Protein AF-A0A1F5EJB9-F1 (afdb_monomer)

Solvent-accessible surface area (backbone atoms only — not comparable to full-atom values): 5790 Å² total; per-residue (Å²): 130,64,80,68,43,77,49,77,58,52,74,85,36,31,44,62,90,59,35,40,54,48,41,34,38,34,62,52,100,90,36,36,30,41,38,40,39,31,31,31,70,83,78,70,42,78,76,47,74,52,77,42,82,45,46,90,68,74,65,54,72,69,56,49,33,52,51,50,32,56,52,42,36,53,52,51,51,48,56,53,47,54,47,52,52,54,50,47,52,52,49,51,53,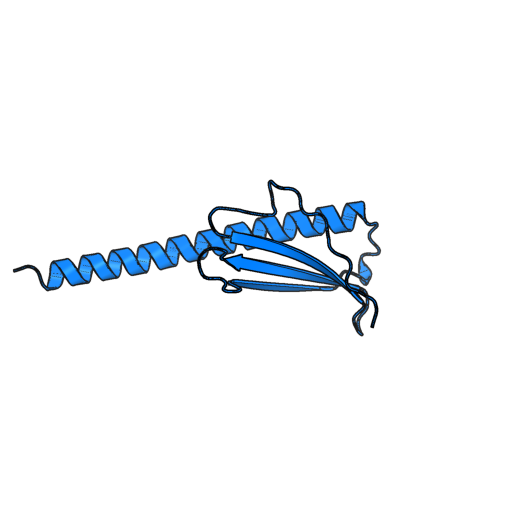50,50,53,50,53,58,74,71,54,133

Sequence (103 aa):
MSTPRKIELSKDFSSKGCYKAKAEIFKDTGGMALSINIKNETTGNLVASDHFGIGSLNLNEERENWLANIIVSNMIRLAVAVRKETGNEIYTAYQNFITSISP

Nearest PDB structures (foldseek):
  7mx5-assembly2_B  TM=6.628E-01  e=1.505E-01  Acinetobacter baumannii
  1ui7-assembly1_B  TM=4.462E-01  e=3.278E+00  Arthrobacter globiformis
  3c76-assembly1_X  TM=5.397E-01  e=7.636E+00  Rhodnius prolixus
  7wir-assembly1_A  TM=4.469E-01  e=4.710E+00  Arthrobacter globiformis
  3wa2-assembly1_X  TM=4.472E-01  e=5.003E+00  Arthrobacter globiformis

Secondary structure (DSSP, 8-state):
-PPPEEP---HHHHEETTEEEEEEEEEETTEEEEEEEEEETTT--EEEEEEEE-GGG---HHHHHHHHHHHHHHHHHHHHHHHHHHHHHHHHHHHHHHHHH--

Mean predicted aligned error: 8.01 Å

pLDDT: mean 84.08, std 9.46, range [54.19, 94.5]

Organism: NCBI:txid1797582

Radius of gyration: 18.27 Å; Cα contacts (8 Å, |Δi|>4): 145; chains: 1; bounding box: 53×27×48 Å

Foldseek 3Di:
DDDKAWADADPVLQDDDQKGKTWTWDQDPLGIKIKMWIARNVVRDTQDIDIDDCRVVPDDSVVVNVVNSVVSNVVNVVSVVVCVVVVVVVVVVVVVVVVVPDD

Structure (mmCIF, N/CA/C/O backbone):
data_AF-A0A1F5EJB9-F1
#
_entry.id   AF-A0A1F5EJB9-F1
#
loop_
_atom_site.group_PDB
_atom_site.id
_atom_site.type_symbol
_atom_site.label_atom_id
_atom_site.label_alt_id
_atom_site.label_comp_id
_atom_site.label_asym_id
_atom_site.label_entity_id
_atom_site.label_seq_id
_atom_site.pdbx_PDB_ins_code
_atom_site.Cartn_x
_atom_site.Cartn_y
_atom_site.Cartn_z
_atom_site.occupancy
_atom_site.B_iso_or_equiv
_atom_site.auth_seq_id
_atom_site.auth_comp_id
_atom_site.auth_asym_id
_atom_site.auth_atom_id
_atom_site.pdbx_PDB_model_num
ATOM 1 N N . ME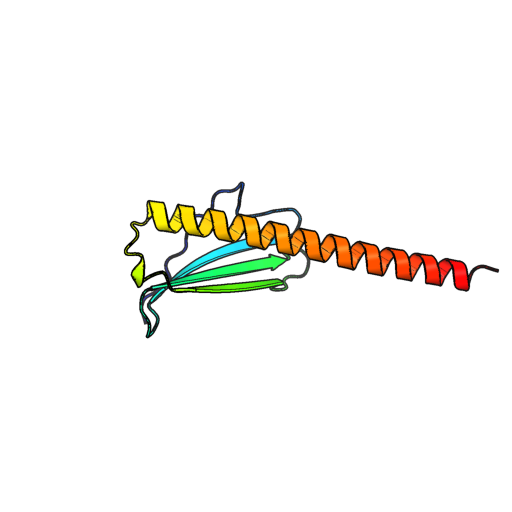T A 1 1 ? 14.605 -16.530 -8.305 1.00 54.19 1 MET A N 1
ATOM 2 C CA . MET A 1 1 ? 13.747 -15.333 -8.162 1.00 54.19 1 MET A CA 1
ATOM 3 C C . MET A 1 1 ? 14.628 -14.188 -7.690 1.00 54.19 1 MET A C 1
ATOM 5 O O . MET A 1 1 ? 15.510 -14.447 -6.880 1.00 54.19 1 MET A O 1
ATOM 9 N N . SER A 1 2 ? 14.481 -12.978 -8.233 1.00 62.34 2 SER A N 1
ATOM 10 C CA . SER A 1 2 ? 15.246 -11.817 -7.752 1.00 62.34 2 SER A CA 1
ATOM 11 C C . SER A 1 2 ? 14.710 -11.358 -6.398 1.00 62.34 2 SER A C 1
ATOM 13 O O . SER A 1 2 ? 13.503 -11.424 -6.170 1.00 62.34 2 SER A O 1
ATOM 15 N N . THR A 1 3 ? 15.579 -10.853 -5.528 1.00 76.81 3 THR A N 1
ATOM 16 C CA . THR A 1 3 ? 15.173 -10.234 -4.261 1.00 76.81 3 THR A CA 1
ATOM 17 C C . THR A 1 3 ? 14.217 -9.061 -4.529 1.00 76.81 3 THR A C 1
ATOM 19 O O . THR A 1 3 ? 14.554 -8.214 -5.362 1.00 76.81 3 THR A O 1
ATOM 22 N N . PRO A 1 4 ? 13.046 -8.984 -3.866 1.00 85.94 4 PRO A N 1
ATOM 23 C CA . PRO A 1 4 ? 12.165 -7.824 -3.966 1.00 85.94 4 PRO A CA 1
ATOM 24 C C . PRO A 1 4 ? 12.891 -6.543 -3.543 1.00 85.94 4 PRO A C 1
ATOM 26 O O . PRO A 1 4 ? 13.563 -6.511 -2.508 1.00 85.94 4 PRO A O 1
ATOM 29 N N . ARG A 1 5 ? 12.752 -5.477 -4.331 1.00 89.88 5 ARG A N 1
ATOM 30 C CA . ARG A 1 5 ? 13.259 -4.144 -3.998 1.00 89.88 5 ARG A CA 1
ATOM 31 C C . ARG A 1 5 ? 12.167 -3.361 -3.286 1.00 89.88 5 ARG A C 1
ATOM 33 O O . ARG A 1 5 ? 11.076 -3.181 -3.820 1.00 89.88 5 ARG A O 1
ATOM 40 N N . LYS A 1 6 ? 12.464 -2.874 -2.084 1.00 90.69 6 LYS A N 1
ATOM 41 C CA . LYS A 1 6 ? 11.551 -1.997 -1.345 1.00 90.69 6 LYS A CA 1
ATOM 42 C C . LYS A 1 6 ? 11.498 -0.624 -1.999 1.00 90.69 6 LYS A C 1
ATOM 44 O O . LYS A 1 6 ? 12.539 -0.082 -2.356 1.00 90.69 6 LYS A O 1
ATOM 49 N N . ILE A 1 7 ? 10.295 -0.073 -2.099 1.00 89.81 7 ILE A N 1
ATOM 50 C CA . ILE A 1 7 ? 10.072 1.288 -2.572 1.00 89.81 7 ILE A CA 1
ATOM 51 C C . ILE A 1 7 ? 10.031 2.236 -1.382 1.00 89.81 7 ILE A C 1
ATOM 53 O O . ILE A 1 7 ? 9.316 2.000 -0.403 1.00 89.81 7 ILE A O 1
ATOM 57 N N . GLU A 1 8 ? 10.796 3.321 -1.475 1.00 87.12 8 GLU A N 1
ATOM 58 C CA . GLU A 1 8 ? 10.746 4.396 -0.495 1.00 87.12 8 GLU A CA 1
ATOM 59 C C . GLU A 1 8 ? 9.493 5.246 -0.736 1.00 87.12 8 GLU A C 1
ATOM 61 O O . GLU A 1 8 ? 9.401 6.056 -1.660 1.00 87.12 8 GLU A O 1
ATOM 66 N N . LEU A 1 9 ? 8.479 5.009 0.093 1.00 88.25 9 LEU A N 1
ATOM 67 C CA . LEU A 1 9 ? 7.248 5.785 0.087 1.00 88.25 9 LEU A CA 1
ATOM 68 C C . LEU A 1 9 ? 7.439 7.058 0.912 1.00 88.25 9 LEU A C 1
ATOM 70 O O . LEU A 1 9 ? 7.940 7.009 2.038 1.00 88.25 9 LEU A O 1
ATOM 74 N N . SER A 1 10 ? 6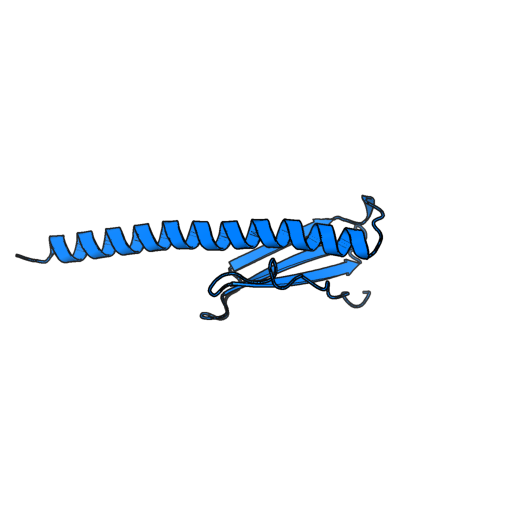.966 8.190 0.396 1.00 86.50 10 SER A N 1
ATOM 75 C CA . SER A 1 10 ? 6.930 9.431 1.169 1.00 86.50 10 SER A CA 1
ATOM 76 C C . SER A 1 10 ? 6.030 9.266 2.400 1.00 86.50 10 SER A C 1
ATOM 78 O O . SER A 1 10 ? 5.031 8.534 2.397 1.00 86.50 10 SER A O 1
ATOM 80 N N . LYS A 1 11 ? 6.382 9.967 3.482 1.00 79.25 11 LYS A N 1
ATOM 81 C CA . LYS A 1 11 ? 5.637 9.958 4.750 1.00 79.25 11 LYS A CA 1
ATOM 82 C C . LYS A 1 11 ? 4.175 10.371 4.567 1.00 79.25 11 LYS A C 1
ATOM 84 O O . LYS A 1 11 ? 3.304 9.777 5.197 1.00 79.25 11 LYS A O 1
ATOM 89 N N . ASP A 1 12 ? 3.916 11.301 3.651 1.00 80.50 12 ASP A N 1
ATOM 90 C CA . ASP A 1 12 ? 2.574 11.834 3.388 1.00 80.50 12 ASP A CA 1
ATOM 91 C C . ASP A 1 12 ? 1.645 10.809 2.725 1.00 80.50 12 ASP A C 1
ATOM 93 O O . ASP A 1 12 ? 0.421 10.900 2.831 1.00 80.50 12 ASP A O 1
ATOM 97 N N . PHE A 1 13 ? 2.223 9.821 2.037 1.00 78.88 13 PHE A N 1
ATOM 98 C CA . PHE A 1 13 ? 1.470 8.789 1.332 1.00 78.88 13 PHE A CA 1
ATOM 99 C C . PHE A 1 13 ? 1.451 7.467 2.086 1.00 78.88 13 PHE A C 1
ATOM 101 O O . PHE A 1 13 ? 0.435 6.785 2.074 1.00 78.88 13 PHE A O 1
ATOM 108 N N . SER A 1 14 ? 2.535 7.114 2.776 1.00 84.50 14 SER A N 1
ATOM 109 C CA . SER A 1 14 ? 2.732 5.793 3.385 1.00 84.50 14 SER A CA 1
ATOM 110 C C . SER A 1 14 ? 1.853 5.491 4.601 1.00 84.50 14 SER A C 1
ATOM 112 O O . SER A 1 14 ? 1.824 4.340 5.045 1.00 84.50 14 SER A O 1
ATOM 114 N N . SER A 1 15 ? 1.135 6.470 5.159 1.00 88.50 15 SER A N 1
ATOM 115 C CA . SER A 1 15 ? 0.274 6.234 6.320 1.00 88.50 15 SER A CA 1
ATOM 116 C C . SER A 1 15 ? -0.900 7.203 6.427 1.00 88.50 15 SER A C 1
ATOM 118 O O . SER A 1 15 ? -0.815 8.360 6.023 1.00 88.50 15 SER A O 1
ATOM 120 N N . LYS A 1 16 ? -2.009 6.731 7.007 1.00 89.12 16 LYS A N 1
ATOM 121 C CA . LYS A 1 16 ? -3.132 7.581 7.431 1.00 89.12 16 LYS A CA 1
ATOM 122 C C . LYS A 1 16 ? -3.930 6.906 8.543 1.00 89.12 16 LYS A C 1
ATOM 124 O O . LYS A 1 16 ? -4.477 5.820 8.355 1.00 89.12 16 LYS A O 1
ATOM 129 N N . GLY A 1 17 ? -4.048 7.561 9.698 1.00 87.38 17 GLY A N 1
ATOM 130 C CA . GLY A 1 17 ? -4.696 6.963 10.870 1.00 87.38 17 GLY A CA 1
ATOM 131 C C . GLY A 1 17 ? -3.970 5.688 11.317 1.00 87.38 17 GLY A C 1
ATOM 132 O O . GLY A 1 17 ? -2.760 5.710 11.504 1.00 87.38 17 GLY A O 1
ATOM 133 N N . CYS A 1 18 ? -4.697 4.575 11.458 1.00 89.38 18 CYS A N 1
ATOM 134 C CA . CYS A 1 18 ? -4.123 3.269 11.819 1.00 89.38 18 CYS A CA 1
ATOM 135 C C . CYS A 1 18 ? -3.545 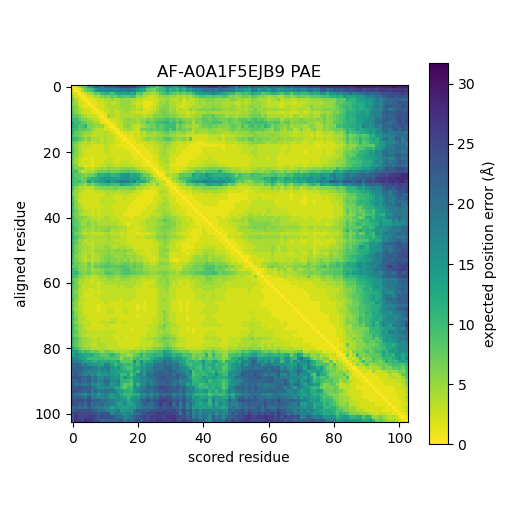2.485 10.628 1.00 89.38 18 CYS A C 1
ATOM 137 O O . CYS A 1 18 ? -3.074 1.365 10.813 1.00 89.38 18 CYS A O 1
ATOM 139 N N . TYR A 1 19 ? -3.595 3.030 9.410 1.00 92.31 19 TYR A N 1
ATOM 140 C CA . TYR A 1 19 ? -3.173 2.323 8.205 1.00 92.31 19 TYR A CA 1
ATOM 141 C C . TYR A 1 19 ? -1.755 2.691 7.793 1.00 92.31 19 TYR A C 1
ATOM 143 O O . TYR A 1 19 ? -1.410 3.874 7.744 1.00 92.31 19 TYR A O 1
ATOM 151 N N . LYS A 1 20 ? -0.969 1.677 7.429 1.00 93.56 20 LYS A N 1
ATOM 152 C CA . LYS A 1 20 ? 0.395 1.812 6.921 1.00 93.56 20 LYS A CA 1
ATOM 153 C C . LYS A 1 20 ? 0.572 0.998 5.648 1.00 93.56 20 LYS A C 1
ATOM 155 O O . LYS A 1 20 ? 0.220 -0.180 5.611 1.00 93.56 20 LYS A O 1
ATOM 160 N N . ALA A 1 21 ? 1.132 1.623 4.622 1.00 94.44 21 ALA A N 1
ATOM 161 C CA . ALA A 1 21 ? 1.447 0.976 3.361 1.00 94.44 21 ALA A CA 1
ATOM 162 C C . ALA A 1 21 ? 2.894 0.482 3.315 1.00 94.44 21 ALA A C 1
ATOM 164 O O . ALA A 1 21 ? 3.803 1.058 3.918 1.00 94.44 21 ALA A O 1
ATOM 165 N N . LYS A 1 22 ? 3.100 -0.577 2.540 1.00 94.00 22 LYS A N 1
ATOM 166 C CA . LYS A 1 22 ? 4.397 -1.046 2.059 1.00 94.00 22 LYS A CA 1
ATOM 167 C C . LYS A 1 22 ? 4.288 -1.274 0.562 1.00 94.00 22 LYS A C 1
ATOM 169 O O . LYS A 1 22 ? 3.277 -1.803 0.109 1.00 94.00 22 LYS A O 1
ATOM 174 N N . ALA A 1 23 ? 5.322 -0.887 -0.171 1.00 94.50 23 ALA A N 1
ATOM 175 C CA . ALA A 1 23 ? 5.413 -1.095 -1.605 1.00 94.50 23 ALA A CA 1
ATOM 176 C C . ALA A 1 23 ? 6.735 -1.790 -1.939 1.00 94.50 23 ALA A C 1
ATOM 178 O O . ALA A 1 23 ? 7.790 -1.419 -1.417 1.00 94.50 23 ALA A O 1
ATOM 179 N N . GLU A 1 24 ? 6.669 -2.813 -2.781 1.00 94.44 24 GLU A N 1
ATOM 180 C CA . GLU A 1 24 ? 7.819 -3.615 -3.190 1.00 94.44 24 GLU A CA 1
ATOM 181 C C . GLU A 1 24 ? 7.721 -3.916 -4.684 1.00 94.44 24 GLU A C 1
ATOM 183 O O . GLU A 1 24 ? 6.638 -4.180 -5.199 1.00 94.44 24 GLU A O 1
ATOM 188 N N . ILE A 1 25 ? 8.852 -3.881 -5.381 1.00 91.00 25 ILE A N 1
ATOM 189 C CA . ILE A 1 25 ? 8.956 -4.294 -6.776 1.00 91.00 25 ILE A CA 1
ATOM 190 C C . ILE A 1 25 ? 9.690 -5.627 -6.837 1.00 91.00 25 ILE A C 1
ATOM 192 O O . ILE A 1 25 ? 10.781 -5.771 -6.284 1.00 91.00 25 ILE A O 1
ATOM 196 N N . PHE A 1 26 ? 9.127 -6.603 -7.539 1.00 88.88 26 PHE A N 1
ATOM 197 C CA . PHE A 1 26 ? 9.776 -7.887 -7.783 1.00 88.88 26 PHE A CA 1
ATOM 198 C C . PHE A 1 26 ? 9.634 -8.316 -9.239 1.00 88.88 26 PHE A C 1
ATOM 200 O O . PHE A 1 26 ? 8.768 -7.845 -9.976 1.00 88.88 26 PHE A O 1
ATOM 207 N N . LYS A 1 27 ? 10.520 -9.221 -9.658 1.00 83.75 27 LYS A N 1
ATOM 208 C CA . LYS A 1 27 ? 10.469 -9.836 -10.980 1.00 83.75 27 LYS A CA 1
ATOM 209 C C . LYS A 1 27 ? 9.582 -11.075 -10.919 1.00 83.75 27 LYS A C 1
ATOM 211 O O . LYS A 1 27 ? 9.906 -12.024 -10.205 1.00 83.75 27 LYS A O 1
ATOM 216 N N . ASP A 1 28 ? 8.502 -11.056 -11.680 1.00 75.19 28 ASP A N 1
ATOM 217 C CA . ASP A 1 28 ? 7.593 -12.174 -11.910 1.00 75.19 28 ASP A CA 1
ATOM 218 C C . ASP A 1 28 ? 7.791 -12.745 -13.331 1.00 75.19 28 ASP A C 1
ATOM 220 O O . ASP A 1 28 ? 8.538 -12.208 -14.155 1.00 75.19 28 ASP A O 1
ATOM 224 N N . THR A 1 29 ? 7.119 -13.854 -13.622 1.00 69.56 29 THR A N 1
ATOM 225 C CA . THR A 1 29 ? 7.018 -14.520 -14.926 1.00 69.56 29 THR A CA 1
ATOM 226 C C . THR A 1 29 ? 6.604 -13.577 -16.062 1.00 69.56 29 THR A C 1
ATOM 228 O O . THR A 1 29 ? 7.079 -13.749 -17.182 1.00 69.56 29 THR A O 1
ATOM 231 N N . GLY A 1 30 ? 5.797 -12.547 -15.774 1.00 68.00 30 GLY A N 1
ATOM 232 C CA . GLY A 1 30 ? 5.362 -11.521 -16.734 1.00 68.00 30 GLY A CA 1
ATOM 233 C C . GLY A 1 30 ? 6.240 -10.264 -16.825 1.00 68.00 30 GLY A C 1
ATOM 234 O O . GLY A 1 30 ? 5.900 -9.347 -17.569 1.00 68.00 30 GLY A O 1
ATOM 235 N N . GLY A 1 31 ? 7.348 -10.180 -16.078 1.00 81.31 31 GLY A N 1
ATOM 236 C CA . GLY A 1 31 ? 8.205 -8.989 -16.013 1.00 81.31 31 GLY A CA 1
ATOM 237 C C . GLY A 1 31 ? 8.259 -8.369 -14.615 1.00 81.31 31 GLY A C 1
ATOM 238 O O . GLY A 1 31 ? 8.209 -9.074 -13.615 1.00 81.31 31 GLY A O 1
ATOM 239 N N . MET A 1 32 ? 8.423 -7.048 -14.526 1.00 87.38 32 MET A N 1
ATOM 240 C CA . MET A 1 32 ? 8.465 -6.345 -13.235 1.00 87.38 32 MET A CA 1
ATOM 241 C C . MET A 1 32 ? 7.048 -6.061 -12.735 1.00 87.38 32 MET A C 1
ATOM 243 O O . MET A 1 32 ? 6.221 -5.539 -13.487 1.00 87.38 32 MET A O 1
ATOM 247 N N . ALA A 1 33 ? 6.787 -6.368 -11.468 1.00 90.19 33 ALA A N 1
ATOM 248 C CA . ALA A 1 33 ? 5.523 -6.106 -10.795 1.00 90.19 33 ALA A CA 1
ATOM 249 C C . ALA A 1 33 ? 5.747 -5.254 -9.542 1.00 90.19 33 ALA A C 1
ATOM 251 O O . ALA A 1 33 ? 6.685 -5.490 -8.782 1.00 90.19 33 ALA A O 1
ATOM 252 N N . LEU A 1 34 ? 4.868 -4.277 -9.333 1.00 92.06 34 LEU A N 1
ATOM 253 C CA . LEU A 1 34 ? 4.753 -3.476 -8.121 1.00 92.06 34 LEU A CA 1
ATOM 254 C C . LEU A 1 34 ? 3.652 -4.077 -7.245 1.00 92.06 34 LEU A C 1
ATOM 256 O O . LEU A 1 34 ? 2.500 -4.141 -7.661 1.00 92.06 34 LEU A O 1
ATOM 260 N N . SER A 1 35 ? 3.997 -4.483 -6.030 1.00 93.69 35 SER A N 1
ATOM 261 C CA . SER A 1 35 ? 3.054 -4.938 -5.011 1.00 93.69 35 SER A CA 1
ATOM 262 C C . SER A 1 35 ? 2.895 -3.878 -3.941 1.00 93.69 35 SER A C 1
ATOM 264 O O . SER A 1 35 ? 3.883 -3.329 -3.446 1.00 93.69 35 SER A O 1
ATOM 266 N N . ILE A 1 36 ? 1.648 -3.589 -3.583 1.00 94.31 36 ILE A N 1
ATOM 267 C CA . ILE A 1 36 ? 1.303 -2.644 -2.526 1.00 94.31 36 ILE A CA 1
ATOM 268 C C . ILE A 1 36 ? 0.445 -3.363 -1.497 1.00 94.31 36 ILE A C 1
ATOM 270 O O . ILE A 1 36 ? -0.576 -3.955 -1.826 1.00 94.31 36 ILE A O 1
ATOM 274 N N . ASN A 1 37 ? 0.844 -3.261 -0.233 1.00 94.00 37 ASN A N 1
ATOM 275 C CA . ASN A 1 37 ? 0.159 -3.859 0.903 1.00 94.00 37 ASN A CA 1
ATOM 276 C C . ASN A 1 37 ? -0.179 -2.783 1.929 1.00 94.00 37 ASN A C 1
ATOM 278 O O . ASN A 1 37 ? 0.711 -2.062 2.380 1.00 94.00 37 ASN A O 1
ATOM 282 N N . ILE A 1 38 ? -1.442 -2.704 2.341 1.00 93.31 38 ILE A N 1
ATOM 283 C CA . ILE A 1 38 ? -1.901 -1.820 3.414 1.00 93.31 38 ILE A CA 1
ATOM 284 C C . ILE A 1 38 ? -2.273 -2.665 4.616 1.00 93.31 38 ILE A C 1
ATOM 286 O O . ILE A 1 38 ? -3.163 -3.512 4.558 1.00 93.31 38 ILE A O 1
ATOM 290 N N . LYS A 1 39 ? -1.614 -2.384 5.733 1.00 93.31 39 LYS A N 1
ATOM 291 C CA . LYS A 1 39 ? -1.854 -3.024 7.017 1.00 93.31 39 LYS A CA 1
ATOM 292 C C . LYS A 1 39 ? -2.546 -2.051 7.962 1.00 93.31 39 LYS A C 1
ATOM 294 O O . LYS A 1 39 ? -2.199 -0.872 8.010 1.00 93.31 39 LYS A O 1
ATOM 299 N N . ASN A 1 40 ? -3.517 -2.546 8.720 1.00 90.06 40 ASN A N 1
ATOM 300 C CA . ASN A 1 40 ? -4.022 -1.860 9.899 1.00 90.06 40 ASN A CA 1
ATOM 301 C C . ASN A 1 40 ? -3.101 -2.205 11.077 1.00 90.06 40 ASN A C 1
ATOM 303 O O . ASN A 1 40 ? -3.099 -3.334 11.565 1.00 90.06 40 ASN A O 1
ATOM 307 N N . GLU A 1 41 ? -2.311 -1.239 11.533 1.00 89.75 41 GLU A N 1
ATOM 308 C CA . GLU A 1 41 ? -1.305 -1.437 12.582 1.00 89.75 41 GLU A CA 1
ATOM 309 C C . GLU A 1 41 ? -1.931 -1.676 13.967 1.00 89.75 41 GLU A C 1
ATOM 311 O O . GLU A 1 41 ? -1.274 -2.241 14.833 1.00 89.75 41 GLU A O 1
ATOM 316 N N . THR A 1 42 ? -3.202 -1.312 14.181 1.00 87.62 42 THR A N 1
ATOM 317 C CA . THR A 1 42 ? -3.921 -1.583 15.439 1.00 87.62 42 THR A CA 1
ATOM 318 C C . THR A 1 42 ? -4.336 -3.048 15.556 1.00 87.62 42 THR A C 1
ATOM 320 O O . THR A 1 42 ? -4.274 -3.621 16.637 1.00 87.62 42 THR A O 1
ATOM 323 N N . THR A 1 43 ? -4.772 -3.658 14.453 1.00 88.12 43 THR A N 1
ATOM 324 C CA . THR A 1 43 ? -5.260 -5.054 14.440 1.00 88.12 43 THR A CA 1
ATOM 325 C C . THR A 1 43 ? -4.211 -6.049 13.961 1.00 88.12 43 THR A C 1
ATOM 327 O O . THR A 1 43 ? -4.353 -7.246 14.171 1.00 88.12 43 THR A O 1
ATOM 330 N N . GLY A 1 44 ? -3.170 -5.571 13.281 1.00 87.56 44 GLY A N 1
ATOM 331 C CA . GLY A 1 44 ? -2.193 -6.419 12.615 1.00 87.56 44 GLY A CA 1
ATOM 332 C C . GLY A 1 44 ? -2.658 -6.972 11.260 1.00 87.56 44 GLY A C 1
ATOM 333 O O . GLY A 1 44 ? -1.856 -7.613 10.579 1.00 87.56 44 GLY A O 1
ATOM 334 N N . ASN A 1 45 ? -3.895 -6.699 10.838 1.00 89.19 45 ASN A N 1
ATOM 335 C CA . ASN A 1 45 ? -4.486 -7.302 9.646 1.00 89.19 45 ASN A CA 1
ATOM 336 C C . ASN A 1 45 ? -4.105 -6.566 8.358 1.00 89.19 45 ASN A C 1
ATOM 338 O O . ASN A 1 45 ? -4.030 -5.334 8.317 1.00 89.19 45 ASN A O 1
ATOM 342 N N . LEU A 1 46 ? -3.913 -7.336 7.286 1.00 88.00 46 LEU A N 1
ATOM 343 C CA . LEU A 1 46 ? -3.835 -6.823 5.921 1.00 88.00 46 LEU A CA 1
ATOM 344 C C . LEU A 1 46 ? -5.245 -6.421 5.475 1.00 88.00 46 LEU A C 1
ATOM 346 O O . LEU A 1 46 ? -6.161 -7.234 5.538 1.00 88.00 46 LEU A O 1
ATOM 350 N N . VAL A 1 47 ? -5.423 -5.169 5.061 1.00 89.25 47 VAL A N 1
ATOM 351 C CA . VAL A 1 47 ? -6.741 -4.622 4.690 1.00 89.25 47 VAL A CA 1
ATOM 352 C C . VAL A 1 47 ? -6.893 -4.365 3.197 1.00 89.25 47 VAL A C 1
ATOM 354 O O . VAL A 1 47 ? -8.011 -4.309 2.704 1.00 89.25 47 VAL A O 1
ATOM 357 N N . ALA A 1 48 ? -5.783 -4.211 2.478 1.00 88.31 48 ALA A N 1
ATOM 358 C CA . ALA A 1 48 ? -5.764 -4.135 1.025 1.00 88.31 48 ALA A CA 1
ATOM 359 C C . ALA A 1 48 ? -4.412 -4.634 0.511 1.00 88.31 48 ALA A C 1
ATOM 361 O O . ALA A 1 48 ? -3.375 -4.368 1.125 1.00 88.31 48 ALA A O 1
ATOM 362 N N . SER A 1 49 ? -4.433 -5.343 -0.611 1.00 91.62 49 SER A N 1
ATOM 363 C CA . SER A 1 49 ? -3.248 -5.825 -1.312 1.00 91.62 49 SER A CA 1
ATOM 364 C C . SER A 1 49 ? -3.544 -5.828 -2.800 1.00 91.62 49 SER A C 1
ATOM 366 O O . SER A 1 49 ? -4.610 -6.299 -3.192 1.00 91.62 49 SER A O 1
ATOM 368 N N . ASP A 1 50 ? -2.638 -5.282 -3.603 1.00 91.31 50 ASP A N 1
ATOM 369 C CA . ASP A 1 50 ? -2.795 -5.281 -5.055 1.00 91.31 50 ASP A CA 1
ATOM 370 C C . ASP A 1 50 ? -1.442 -5.354 -5.775 1.00 91.31 50 ASP A C 1
ATOM 372 O O . ASP A 1 50 ? -0.396 -5.016 -5.205 1.00 91.31 50 ASP A O 1
ATOM 376 N N . HIS A 1 51 ? -1.480 -5.826 -7.021 1.00 90.19 51 HIS A N 1
ATOM 377 C CA . HIS A 1 51 ? -0.323 -6.095 -7.866 1.00 90.19 51 HIS A CA 1
ATOM 378 C C . HIS A 1 51 ? -0.482 -5.426 -9.230 1.00 90.19 51 HIS A C 1
ATOM 380 O O . HIS A 1 51 ? -1.437 -5.672 -9.962 1.00 90.19 51 HIS A O 1
ATOM 386 N N . PHE A 1 52 ? 0.514 -4.630 -9.608 1.00 87.19 52 PHE A N 1
ATOM 387 C CA . PHE A 1 52 ? 0.523 -3.876 -10.855 1.00 87.19 52 PHE A CA 1
ATOM 388 C C . PHE A 1 52 ? 1.703 -4.318 -11.714 1.00 87.19 52 PHE A C 1
ATOM 390 O O . PHE A 1 52 ? 2.859 -4.181 -11.31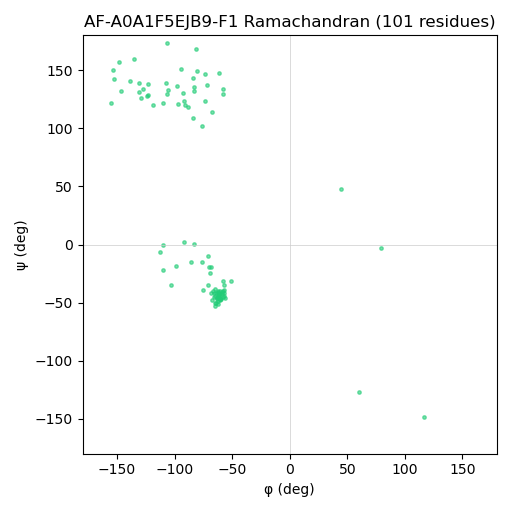3 1.00 87.19 52 PHE A O 1
ATOM 397 N N . GLY A 1 53 ? 1.429 -4.827 -12.914 1.00 88.06 53 GLY A N 1
ATOM 398 C CA . GLY A 1 53 ? 2.472 -5.077 -13.906 1.00 88.06 53 GLY A CA 1
ATOM 399 C C . GLY A 1 53 ? 3.052 -3.752 -14.401 1.00 88.06 53 GLY A C 1
ATOM 400 O O . GLY A 1 53 ? 2.351 -2.978 -15.046 1.00 88.06 53 GLY A O 1
ATOM 401 N N . ILE A 1 54 ? 4.326 -3.489 -14.109 1.00 87.06 54 ILE A N 1
ATOM 402 C CA . ILE A 1 54 ? 5.026 -2.251 -14.499 1.00 87.06 54 ILE A CA 1
ATOM 403 C C . ILE A 1 54 ? 6.134 -2.492 -15.531 1.00 87.06 54 ILE A C 1
ATOM 405 O O . ILE A 1 54 ? 6.704 -1.541 -16.059 1.00 87.06 54 ILE A O 1
ATOM 409 N N . GLY A 1 55 ? 6.437 -3.755 -15.852 1.00 82.19 55 GLY A N 1
ATOM 410 C CA . GLY A 1 55 ? 7.522 -4.121 -16.768 1.00 82.19 55 GLY A CA 1
ATOM 411 C C . GLY A 1 55 ? 7.404 -3.516 -18.171 1.00 82.19 55 GLY A C 1
ATOM 412 O O . GLY A 1 55 ? 8.420 -3.196 -18.778 1.00 82.19 55 GLY A O 1
ATOM 413 N N . SER A 1 56 ? 6.184 -3.298 -18.668 1.00 82.81 56 SER A N 1
ATOM 414 C CA . SER A 1 56 ? 5.932 -2.663 -19.969 1.00 82.81 56 SER A CA 1
ATOM 415 C C . SER A 1 56 ? 6.126 -1.143 -19.967 1.00 82.81 56 SER A C 1
ATOM 417 O O . SER A 1 56 ? 6.223 -0.544 -21.035 1.00 82.81 56 SER A O 1
ATOM 419 N N . LEU A 1 57 ? 6.191 -0.512 -18.791 1.00 83.38 57 LEU A N 1
ATOM 420 C CA . LEU A 1 57 ? 6.285 0.943 -18.655 1.00 83.38 57 LEU A CA 1
ATOM 421 C C . LEU A 1 57 ? 7.728 1.460 -18.737 1.00 83.38 57 LEU A C 1
ATOM 423 O O . LEU A 1 57 ? 7.923 2.660 -18.921 1.00 83.38 57 LEU A O 1
ATOM 427 N N . ASN A 1 58 ? 8.724 0.571 -18.601 1.00 82.06 58 ASN A N 1
ATOM 428 C CA . ASN A 1 58 ? 10.158 0.881 -18.664 1.00 82.06 58 ASN A CA 1
ATOM 429 C C . ASN A 1 58 ? 10.541 2.150 -17.867 1.00 82.06 58 ASN A C 1
ATOM 431 O O . ASN A 1 58 ? 11.179 3.073 -18.380 1.00 82.06 58 ASN A O 1
ATOM 435 N N . LEU A 1 59 ? 10.060 2.233 -16.624 1.00 85.69 59 LEU A N 1
ATOM 436 C CA . LEU A 1 59 ? 10.252 3.388 -15.751 1.00 85.69 59 LEU A CA 1
ATOM 437 C C . LEU A 1 59 ? 11.639 3.358 -15.101 1.00 85.69 59 LEU A C 1
ATOM 439 O O . LEU A 1 59 ? 12.189 2.295 -14.830 1.00 85.69 59 LEU A O 1
ATOM 443 N N . ASN A 1 60 ? 12.189 4.539 -14.820 1.00 89.50 60 ASN A N 1
ATOM 444 C CA . ASN A 1 60 ? 13.335 4.661 -13.923 1.00 89.50 60 ASN A CA 1
ATOM 445 C C . ASN A 1 60 ? 12.869 4.630 -12.454 1.00 89.50 60 ASN A C 1
ATOM 447 O O . ASN A 1 60 ? 11.681 4.788 -12.166 1.00 89.50 60 ASN A O 1
ATOM 451 N N . GLU A 1 61 ? 13.813 4.482 -11.526 1.00 87.50 61 GLU A N 1
ATOM 452 C CA . GLU A 1 61 ? 13.517 4.344 -10.094 1.00 87.50 61 GLU A CA 1
ATOM 453 C C . GLU A 1 61 ? 12.708 5.517 -9.516 1.00 87.50 61 GLU A C 1
ATOM 455 O O . GLU A 1 61 ? 11.774 5.309 -8.744 1.00 87.50 61 GLU A O 1
ATOM 460 N N . GLU A 1 62 ? 13.000 6.749 -9.936 1.00 90.88 62 GLU A N 1
ATOM 461 C CA . GLU A 1 62 ? 12.250 7.935 -9.510 1.00 90.88 62 GLU A CA 1
ATOM 462 C C . GLU A 1 62 ? 10.768 7.847 -9.911 1.00 90.88 62 GLU A C 1
ATOM 464 O O . GLU A 1 62 ? 9.875 8.089 -9.095 1.00 90.88 62 GLU A O 1
ATOM 469 N N . ARG A 1 63 ? 10.491 7.449 -11.158 1.00 91.00 63 ARG A N 1
ATOM 470 C CA . ARG A 1 63 ? 9.123 7.305 -11.673 1.00 91.00 63 ARG A CA 1
ATOM 471 C C . ARG A 1 63 ? 8.396 6.113 -11.064 1.00 91.00 63 ARG A C 1
ATOM 473 O O . ARG A 1 63 ? 7.193 6.208 -10.834 1.00 91.00 63 ARG A O 1
ATOM 480 N N . GLU A 1 64 ? 9.095 5.019 -10.777 1.00 90.50 64 GLU A N 1
ATOM 481 C CA . GLU A 1 64 ? 8.533 3.885 -10.036 1.00 90.50 64 GLU A CA 1
ATOM 482 C C . GLU A 1 64 ? 8.122 4.299 -8.618 1.00 90.50 64 GLU A C 1
ATOM 484 O O . GLU A 1 64 ? 7.003 4.009 -8.192 1.00 90.50 64 GLU A O 1
ATOM 489 N N . ASN A 1 65 ? 8.985 5.039 -7.913 1.00 90.31 65 ASN A N 1
ATOM 490 C CA . ASN A 1 65 ? 8.686 5.565 -6.582 1.00 90.31 65 ASN A CA 1
ATOM 491 C C . ASN A 1 65 ? 7.495 6.529 -6.631 1.00 90.31 65 ASN A C 1
ATOM 493 O O . ASN A 1 65 ? 6.585 6.437 -5.806 1.00 90.31 65 ASN A O 1
ATOM 497 N N . TRP A 1 66 ? 7.459 7.440 -7.604 1.00 91.69 66 TRP A N 1
ATOM 498 C CA . TRP A 1 66 ? 6.335 8.358 -7.800 1.00 91.69 66 TRP A CA 1
ATOM 499 C C . TRP A 1 66 ? 5.016 7.615 -8.062 1.00 91.69 66 TRP A C 1
ATOM 501 O O . TRP A 1 66 ? 4.011 7.896 -7.404 1.00 91.69 66 TRP A O 1
ATOM 511 N N . LEU A 1 67 ? 5.024 6.621 -8.957 1.00 91.62 67 LEU A N 1
ATOM 512 C CA . LEU A 1 67 ? 3.848 5.808 -9.274 1.00 91.62 67 LEU A CA 1
ATOM 513 C C . LEU A 1 67 ? 3.347 5.057 -8.036 1.00 91.62 67 LEU A C 1
ATOM 515 O O . LEU A 1 67 ? 2.156 5.104 -7.719 1.00 91.62 67 LEU A O 1
ATOM 519 N N . ALA A 1 68 ? 4.257 4.418 -7.299 1.00 92.88 68 ALA A N 1
ATOM 520 C CA . ALA A 1 68 ? 3.925 3.721 -6.065 1.00 92.88 68 ALA A CA 1
ATOM 521 C C . ALA A 1 68 ? 3.303 4.665 -5.029 1.00 92.88 68 ALA A C 1
ATOM 523 O O . ALA A 1 68 ? 2.297 4.317 -4.416 1.00 92.88 68 ALA A O 1
ATOM 524 N N . ASN A 1 69 ? 3.840 5.879 -4.874 1.00 92.25 69 ASN A N 1
ATOM 525 C CA . ASN A 1 69 ? 3.294 6.889 -3.968 1.00 92.25 69 ASN A CA 1
ATOM 526 C C . ASN A 1 69 ? 1.854 7.295 -4.330 1.00 92.25 69 ASN A C 1
ATOM 528 O O . ASN A 1 69 ? 1.004 7.391 -3.440 1.00 92.25 69 ASN A O 1
ATOM 532 N N . ILE A 1 70 ? 1.549 7.481 -5.620 1.00 91.62 70 ILE A N 1
ATOM 533 C CA . ILE A 1 70 ? 0.188 7.806 -6.079 1.00 91.62 70 ILE A CA 1
ATOM 534 C C . ILE A 1 70 ? -0.783 6.667 -5.775 1.00 91.62 70 ILE A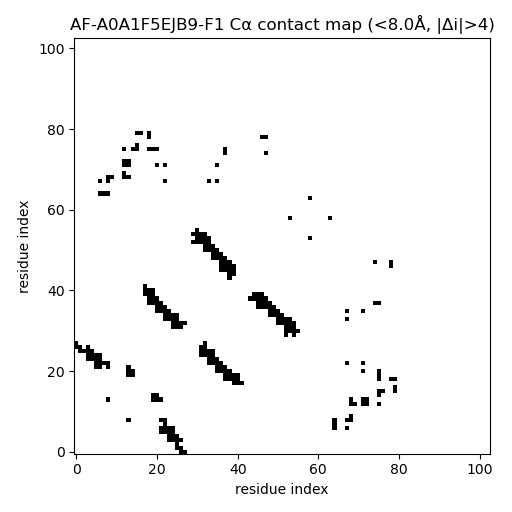 C 1
ATOM 536 O O . ILE A 1 70 ? -1.845 6.901 -5.188 1.00 91.62 70 ILE A O 1
ATOM 540 N N . ILE A 1 71 ? -0.424 5.436 -6.146 1.00 91.81 71 ILE A N 1
ATOM 541 C CA . ILE A 1 71 ? -1.296 4.275 -5.947 1.00 91.81 71 ILE A CA 1
ATOM 542 C C . ILE A 1 71 ? -1.529 4.045 -4.450 1.00 91.81 71 ILE A C 1
ATOM 544 O O . ILE A 1 71 ? -2.676 3.918 -4.017 1.00 91.81 71 ILE A O 1
ATOM 548 N N . VAL A 1 72 ? -0.467 4.096 -3.641 1.00 93.06 72 VAL A N 1
ATOM 549 C CA . VAL A 1 72 ? -0.548 3.987 -2.180 1.00 93.06 72 VAL A CA 1
ATOM 550 C C . VAL A 1 72 ? -1.484 5.040 -1.592 1.00 93.06 72 VAL A C 1
ATOM 552 O O . VAL A 1 72 ? -2.335 4.697 -0.769 1.00 93.06 72 VAL A O 1
ATOM 555 N N . SER A 1 73 ? -1.376 6.306 -2.015 1.00 90.62 73 SER A N 1
ATOM 556 C CA . SER A 1 73 ? -2.247 7.370 -1.504 1.00 90.62 73 SER A CA 1
ATOM 557 C C . SER A 1 73 ? -3.721 7.059 -1.751 1.00 90.62 73 SER A C 1
ATOM 559 O O . SER A 1 73 ? -4.546 7.201 -0.845 1.00 90.62 73 SER A O 1
ATOM 561 N N . ASN A 1 74 ? -4.051 6.602 -2.959 1.00 89.44 74 ASN A N 1
ATOM 562 C CA . ASN A 1 74 ? -5.420 6.270 -3.335 1.00 89.44 74 ASN A CA 1
ATOM 563 C C . ASN A 1 74 ? -5.934 5.056 -2.558 1.00 89.44 74 ASN A C 1
ATOM 565 O O . ASN A 1 74 ? -7.003 5.131 -1.952 1.00 89.44 74 ASN A O 1
ATOM 569 N N . MET A 1 75 ? -5.151 3.979 -2.487 1.00 92.38 75 MET A N 1
ATOM 570 C CA . MET A 1 75 ? -5.536 2.775 -1.752 1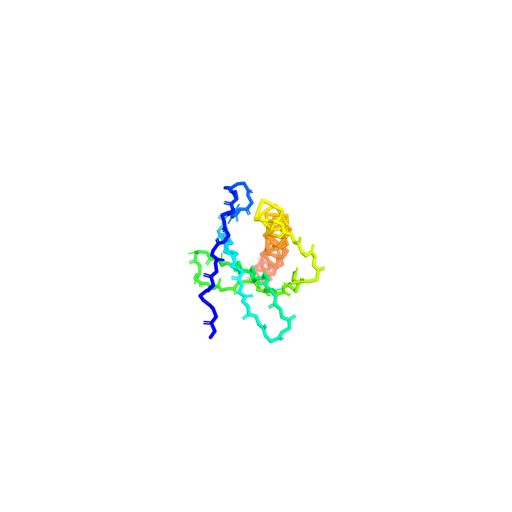.00 92.38 75 MET A CA 1
ATOM 571 C C . MET A 1 75 ? -5.720 3.051 -0.248 1.00 92.38 75 MET A C 1
ATOM 573 O O . M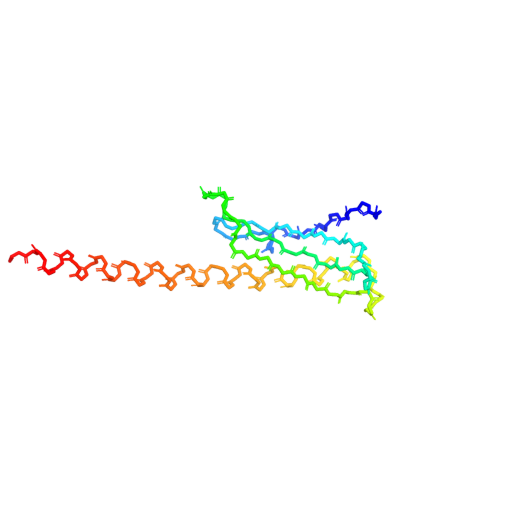ET A 1 75 ? -6.687 2.581 0.349 1.00 92.38 75 MET A O 1
ATOM 577 N N . ILE A 1 76 ? -4.858 3.866 0.377 1.00 90.00 76 ILE A N 1
ATOM 578 C CA . ILE A 1 76 ? -5.014 4.257 1.790 1.00 90.00 76 ILE A CA 1
ATOM 579 C C . ILE A 1 76 ? -6.272 5.102 1.998 1.00 90.00 76 ILE A C 1
ATOM 581 O O . ILE A 1 76 ? -6.993 4.905 2.979 1.00 90.00 76 ILE A O 1
ATOM 585 N N . ARG A 1 77 ? -6.562 6.047 1.097 1.00 88.62 77 ARG A N 1
ATOM 586 C CA . ARG A 1 77 ? -7.788 6.856 1.177 1.00 88.62 77 ARG A CA 1
ATOM 587 C C . ARG A 1 77 ? -9.033 5.977 1.085 1.00 88.62 77 ARG A C 1
ATOM 589 O O . ARG A 1 77 ? -9.945 6.186 1.882 1.00 88.62 77 ARG A O 1
ATOM 596 N N . LEU A 1 78 ? -9.037 4.989 0.189 1.00 85.56 78 LEU A N 1
ATOM 597 C CA . LEU A 1 78 ? -10.121 4.014 0.058 1.00 85.56 78 LEU A CA 1
ATOM 598 C C . LEU A 1 78 ? -10.278 3.173 1.329 1.00 85.56 78 LEU A C 1
ATOM 600 O O . LEU A 1 78 ? -11.374 3.110 1.874 1.00 85.56 78 LEU A O 1
ATOM 604 N N . ALA A 1 79 ? -9.190 2.622 1.876 1.00 86.62 79 ALA A N 1
ATOM 605 C CA . ALA A 1 79 ? -9.236 1.851 3.122 1.00 86.62 79 ALA A CA 1
ATOM 606 C C . ALA A 1 79 ? -9.811 2.666 4.298 1.00 86.62 79 ALA A C 1
ATOM 608 O O . ALA A 1 79 ? -10.603 2.162 5.096 1.00 86.62 79 ALA A O 1
ATOM 609 N N . VAL A 1 80 ? -9.455 3.953 4.392 1.00 85.69 80 VAL A N 1
ATOM 610 C CA . VAL A 1 80 ? -10.013 4.868 5.399 1.00 85.69 80 VAL A CA 1
ATOM 611 C C . VAL A 1 80 ? -11.493 5.161 5.149 1.00 85.69 80 VAL A C 1
ATOM 613 O O . VAL A 1 80 ? -12.254 5.220 6.114 1.00 85.69 80 VAL A O 1
ATOM 616 N N . ALA A 1 81 ? -11.900 5.374 3.896 1.00 81.75 81 ALA A N 1
ATOM 617 C CA . ALA A 1 81 ? -13.288 5.660 3.538 1.00 81.75 81 ALA A CA 1
ATOM 618 C C . ALA A 1 81 ? -14.202 4.467 3.852 1.00 81.75 81 ALA A C 1
ATOM 620 O O . ALA A 1 81 ? -15.155 4.630 4.610 1.00 81.75 81 ALA A O 1
ATOM 621 N N . VAL A 1 82 ? -13.829 3.263 3.407 1.00 77.12 82 VAL A N 1
ATOM 622 C CA . VAL A 1 82 ? -14.573 2.022 3.678 1.00 77.12 82 VAL A CA 1
ATOM 623 C C . VAL A 1 82 ? -14.724 1.786 5.182 1.00 77.12 82 VAL A C 1
ATOM 625 O O . VAL A 1 82 ? -15.809 1.456 5.656 1.00 77.12 82 VAL A O 1
ATOM 628 N N . ARG A 1 83 ? -13.671 2.032 5.978 1.00 73.81 83 ARG A N 1
ATOM 629 C CA . ARG A 1 83 ? -13.773 1.949 7.445 1.00 73.81 83 ARG A CA 1
ATOM 630 C C . ARG A 1 83 ? -14.755 2.963 8.017 1.00 73.81 83 ARG A C 1
ATOM 632 O O . ARG A 1 83 ? -15.448 2.634 8.972 1.00 73.81 83 ARG A O 1
ATOM 639 N N . LYS A 1 84 ? -14.774 4.200 7.515 1.00 68.38 84 LYS A N 1
ATOM 640 C CA . LYS A 1 84 ? -15.717 5.219 7.999 1.00 68.38 84 LYS A CA 1
ATOM 641 C C . LYS A 1 84 ? -17.156 4.818 7.699 1.00 68.38 84 LYS A C 1
ATOM 643 O O . LYS A 1 84 ? -17.991 4.972 8.576 1.00 68.38 84 LYS A O 1
ATOM 648 N N . GLU A 1 85 ? -17.419 4.278 6.514 1.00 60.97 85 GLU A N 1
ATOM 649 C CA . GLU A 1 85 ? -18.744 3.776 6.134 1.00 60.97 85 GLU A CA 1
ATOM 650 C C . GLU A 1 85 ? -19.149 2.585 7.005 1.00 60.97 85 GLU A C 1
ATOM 652 O O . GLU A 1 85 ? -20.145 2.674 7.714 1.00 60.97 85 GLU A O 1
ATOM 657 N N . THR A 1 86 ? -18.308 1.550 7.096 1.00 70.31 86 THR A N 1
ATOM 658 C CA . THR A 1 86 ? -18.580 0.369 7.942 1.00 70.31 86 THR A CA 1
ATOM 659 C C . THR A 1 86 ? -18.709 0.753 9.422 1.00 70.31 86 THR A C 1
ATOM 661 O O . THR A 1 86 ? -19.556 0.244 10.145 1.00 70.31 86 THR A O 1
ATOM 664 N N . GLY A 1 87 ? -17.864 1.667 9.905 1.00 66.25 87 GLY A N 1
ATOM 665 C CA . GLY A 1 87 ? -17.906 2.162 11.278 1.00 66.25 87 GLY A CA 1
ATOM 666 C C . GLY A 1 87 ? -19.173 2.961 11.571 1.00 66.25 87 GLY A C 1
ATOM 667 O O . GLY A 1 87 ? -19.747 2.793 12.642 1.00 66.25 87 GLY A O 1
ATOM 668 N N . ASN A 1 88 ? -19.628 3.782 10.622 1.00 65.56 88 ASN A N 1
ATOM 669 C CA . ASN A 1 88 ? -20.901 4.489 10.721 1.00 65.56 88 ASN A CA 1
ATOM 670 C C . ASN A 1 88 ? -22.075 3.510 10.701 1.00 65.56 88 ASN A C 1
ATOM 672 O O . ASN A 1 88 ? -22.953 3.628 11.542 1.00 65.56 88 ASN A O 1
ATOM 676 N N . GLU A 1 89 ? -22.074 2.520 9.809 1.00 62.50 89 GLU A N 1
ATOM 677 C CA . GLU A 1 89 ? -23.112 1.487 9.747 1.00 62.50 89 GLU A CA 1
ATOM 678 C C . GLU A 1 89 ? -23.187 0.674 11.043 1.00 62.50 89 GLU A C 1
ATOM 680 O O . GLU A 1 89 ? -24.269 0.521 11.606 1.00 62.50 89 GLU A O 1
ATOM 685 N N . ILE A 1 90 ? -22.044 0.216 11.569 1.00 68.88 90 ILE A N 1
ATOM 686 C CA . ILE A 1 90 ? -21.969 -0.501 12.851 1.00 68.88 90 ILE A CA 1
ATOM 687 C C . ILE A 1 90 ? -22.444 0.396 13.996 1.00 68.88 90 ILE A C 1
ATOM 689 O O . ILE A 1 90 ? -23.205 -0.056 14.850 1.00 68.88 90 ILE A O 1
ATOM 693 N N . TYR A 1 91 ? -22.023 1.661 14.026 1.00 69.94 91 TYR A N 1
ATOM 694 C CA . TYR A 1 91 ? -22.451 2.607 15.052 1.00 69.94 91 TYR A CA 1
ATOM 695 C C . TYR A 1 91 ? -23.961 2.864 14.987 1.00 69.94 91 TYR A C 1
ATOM 697 O O . TYR A 1 91 ? -24.634 2.782 16.010 1.00 69.94 91 TYR A O 1
ATOM 705 N N . THR A 1 92 ? -24.514 3.108 13.798 1.00 77.81 92 THR A N 1
ATOM 706 C CA . THR A 1 92 ? -25.955 3.286 13.583 1.00 77.81 92 THR A CA 1
ATOM 707 C C . THR A 1 92 ? -26.733 2.029 13.969 1.00 77.81 92 THR A C 1
ATOM 709 O O . THR A 1 92 ? -27.732 2.133 14.675 1.00 77.81 92 THR A O 1
ATOM 712 N N . ALA A 1 93 ? -26.269 0.837 13.583 1.00 70.88 93 ALA A N 1
ATOM 713 C CA . ALA A 1 93 ? -26.891 -0.427 13.971 1.00 70.88 93 ALA A CA 1
ATOM 714 C C . ALA A 1 93 ? -26.870 -0.636 15.495 1.00 70.88 93 ALA A C 1
ATOM 716 O O . ALA A 1 93 ? -27.878 -1.034 16.077 1.00 70.88 93 ALA A O 1
ATOM 717 N N . TYR A 1 94 ? -25.754 -0.313 16.152 1.00 73.06 94 TYR A N 1
ATOM 718 C CA . TYR A 1 94 ? -25.621 -0.382 17.607 1.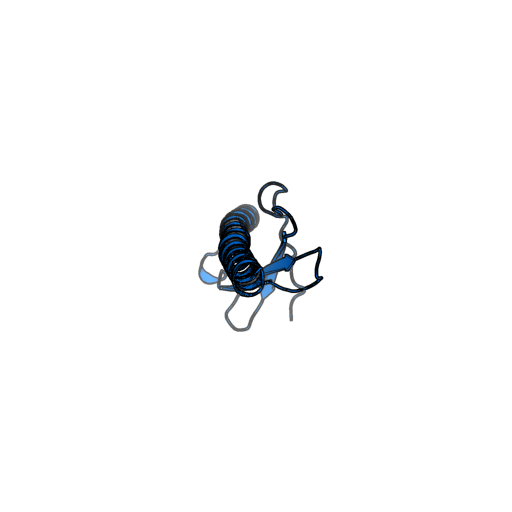00 73.06 94 TYR A CA 1
ATOM 719 C C . TYR A 1 94 ? -26.548 0.605 18.328 1.00 73.06 94 TYR A C 1
ATOM 721 O O . TYR A 1 94 ? -27.216 0.225 19.287 1.00 73.06 94 TYR A O 1
ATOM 729 N N . GLN A 1 95 ? -26.638 1.851 17.851 1.00 81.81 95 GLN A N 1
ATOM 730 C CA . GLN A 1 95 ? -27.569 2.845 18.393 1.00 81.81 95 GLN A CA 1
ATOM 731 C C . GLN A 1 95 ? -29.023 2.379 18.244 1.00 81.81 95 GLN A C 1
ATOM 733 O O . GLN A 1 95 ? -29.756 2.369 19.228 1.00 81.81 95 GLN A O 1
ATOM 738 N N . ASN A 1 96 ? -29.412 1.897 17.058 1.00 81.50 96 ASN A N 1
ATOM 739 C CA . ASN A 1 96 ? -30.751 1.353 16.817 1.00 81.50 96 ASN A CA 1
ATOM 740 C C . ASN A 1 96 ? -31.070 0.176 17.752 1.00 81.50 96 ASN A C 1
ATOM 742 O O . ASN A 1 96 ? -32.178 0.093 18.279 1.00 81.50 96 ASN A O 1
ATOM 746 N N . PHE A 1 97 ? -30.098 -0.710 17.992 1.00 80.44 97 PHE A N 1
ATOM 747 C CA . PHE A 1 97 ? -30.246 -1.812 18.939 1.00 80.44 97 PHE A CA 1
ATOM 748 C C . PHE A 1 97 ? -30.480 -1.305 20.366 1.00 80.44 97 PHE A C 1
ATOM 750 O O . PHE A 1 97 ? -31.470 -1.699 20.977 1.00 80.44 97 PHE A O 1
ATOM 757 N N . ILE A 1 98 ? -29.642 -0.393 20.875 1.00 82.94 98 ILE A N 1
ATOM 758 C CA . ILE A 1 98 ? -29.814 0.196 22.215 1.00 82.94 98 ILE A CA 1
ATOM 759 C C . ILE A 1 98 ? -31.183 0.861 22.365 1.00 82.94 98 ILE A C 1
ATOM 761 O O . ILE A 1 98 ? -31.844 0.669 23.386 1.00 82.94 98 ILE A O 1
ATOM 765 N N . THR A 1 99 ? -31.627 1.625 21.366 1.00 81.25 99 THR A N 1
ATOM 766 C CA . THR A 1 99 ? -32.946 2.268 21.401 1.00 81.25 99 THR A CA 1
ATOM 767 C C . THR A 1 99 ? -34.069 1.234 21.401 1.00 81.25 99 THR A C 1
ATOM 769 O O . THR A 1 99 ? -35.040 1.405 22.124 1.00 81.25 99 THR A O 1
ATOM 772 N N . SER A 1 100 ? -33.929 0.134 20.655 1.00 78.31 100 SER A N 1
ATOM 773 C CA . SER A 1 100 ? -34.950 -0.924 20.590 1.00 78.31 100 SER A CA 1
ATOM 774 C C . SER A 1 100 ? -35.125 -1.724 21.886 1.00 78.31 100 SER A C 1
ATOM 776 O O . SER A 1 100 ? -36.152 -2.374 22.062 1.00 78.31 100 SER A O 1
ATOM 778 N N . ILE A 1 101 ? -34.135 -1.684 22.783 1.00 79.00 101 ILE A N 1
ATOM 779 C CA . ILE A 1 101 ? -34.159 -2.386 24.076 1.00 79.00 101 ILE A CA 1
ATOM 780 C C . ILE A 1 101 ? -34.294 -1.435 25.273 1.00 79.00 101 ILE A C 1
ATOM 782 O O . ILE A 1 101 ? -34.311 -1.898 26.413 1.00 79.00 101 ILE A O 1
ATOM 786 N N . SER A 1 102 ? -34.356 -0.123 25.034 1.00 59.66 102 SER A N 1
ATOM 787 C CA . SER A 1 102 ? -34.592 0.872 26.083 1.00 59.66 102 SER A CA 1
ATOM 788 C C . SER A 1 102 ? -36.108 1.112 26.202 1.00 59.66 102 SER A C 1
ATOM 790 O O . SER A 1 102 ? -36.714 1.458 25.188 1.00 59.66 102 SER A O 1
ATOM 792 N N . PRO A 1 103 ? -36.723 0.868 27.376 1.00 56.66 103 PRO A N 1
ATOM 793 C CA . PRO A 1 103 ? -38.176 0.918 27.573 1.00 56.66 103 PRO A CA 1
ATOM 794 C C . PRO A 1 103 ? -38.780 2.323 27.463 1.00 56.66 103 PRO A C 1
ATOM 796 O O . PRO A 1 103 ? -38.062 3.311 27.742 1.00 56.66 103 PRO A O 1
#